Protein AF-A0A379VV86-F1 (afdb_monomer)

Radius of gyration: 16.04 Å; Cα contacts (8 Å, |Δi|>4): 204; chains: 1; bounding box: 41×39×40 Å

Mean predicted aligned error: 5.81 Å

Structure (mmCIF, N/CA/C/O backbone):
data_AF-A0A379VV86-F1
#
_entry.id   AF-A0A379VV86-F1
#
loop_
_atom_site.group_PDB
_atom_site.id
_atom_site.type_symbol
_atom_site.label_atom_id
_atom_site.label_alt_id
_atom_site.label_comp_id
_atom_site.label_asym_id
_atom_site.label_entity_id
_atom_site.label_seq_id
_atom_site.pdbx_PDB_ins_code
_atom_site.Cartn_x
_atom_site.Cartn_y
_atom_site.Cartn_z
_atom_site.occupancy
_atom_site.B_iso_or_equiv
_atom_site.auth_seq_id
_atom_site.auth_comp_id
_atom_site.auth_asym_id
_atom_site.auth_atom_id
_atom_site.pdbx_PDB_model_num
ATOM 1 N N . MET A 1 1 ? -5.312 0.440 -7.646 1.00 94.81 1 MET A N 1
ATOM 2 C CA . MET A 1 1 ? -5.309 0.307 -6.172 1.00 94.81 1 MET A CA 1
ATOM 3 C C . MET A 1 1 ? -4.053 -0.355 -5.642 1.00 94.81 1 MET A C 1
ATOM 5 O O . MET A 1 1 ? -3.451 0.209 -4.749 1.00 94.81 1 MET A O 1
ATOM 9 N N . TYR A 1 2 ? -3.626 -1.491 -6.198 1.00 97.25 2 TYR A N 1
ATOM 10 C CA . TYR A 1 2 ? -2.423 -2.189 -5.730 1.00 97.25 2 TYR A CA 1
ATOM 11 C C . TYR A 1 2 ? -1.162 -1.321 -5.817 1.00 97.25 2 TYR A C 1
ATOM 13 O O . TYR A 1 2 ? -0.491 -1.108 -4.817 1.00 97.25 2 TYR A O 1
ATOM 21 N N . VAL A 1 3 ? -0.910 -0.740 -7.001 1.00 96.38 3 VAL A N 1
ATOM 22 C CA . VAL A 1 3 ? 0.201 0.199 -7.239 1.00 96.38 3 VAL A CA 1
ATOM 23 C C . VAL A 1 3 ? 0.166 1.363 -6.250 1.00 96.38 3 VAL A C 1
ATOM 25 O O . VAL A 1 3 ? 1.204 1.705 -5.708 1.00 96.38 3 VAL A O 1
ATOM 28 N N . 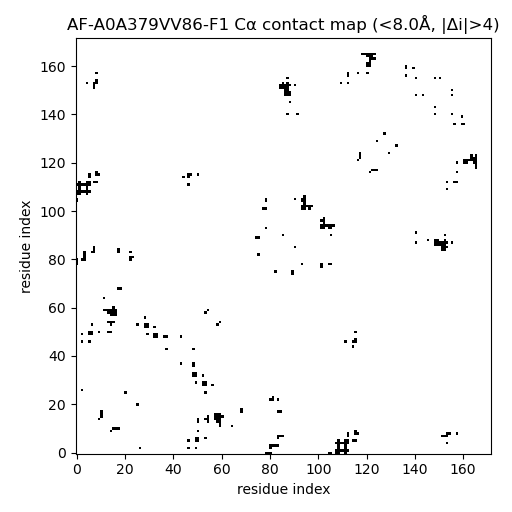LEU A 1 4 ? -1.022 1.910 -5.959 1.00 95.81 4 LEU A N 1
ATOM 29 C CA . LEU A 1 4 ? -1.188 2.971 -4.963 1.00 95.81 4 LEU A CA 1
ATOM 30 C C . LEU A 1 4 ? -0.740 2.515 -3.564 1.00 95.81 4 LEU A C 1
ATOM 32 O O . LEU A 1 4 ? -0.045 3.260 -2.889 1.00 95.81 4 LEU A O 1
ATOM 36 N N . GLY A 1 5 ? -1.102 1.300 -3.138 1.00 97.69 5 GLY A N 1
ATOM 37 C CA . GLY A 1 5 ? -0.660 0.748 -1.853 1.00 97.69 5 GLY A CA 1
ATOM 38 C C . GLY A 1 5 ? 0.857 0.570 -1.777 1.00 97.69 5 GLY A C 1
ATOM 39 O O . GLY A 1 5 ? 1.474 0.965 -0.791 1.00 97.69 5 GLY A O 1
ATOM 40 N N . VAL A 1 6 ? 1.467 0.041 -2.843 1.00 98.06 6 VAL A N 1
ATOM 41 C CA . VAL A 1 6 ? 2.930 -0.094 -2.944 1.00 98.06 6 VAL A CA 1
ATOM 42 C C . VAL A 1 6 ? 3.599 1.280 -2.889 1.00 98.06 6 VAL A C 1
ATOM 44 O O . VAL A 1 6 ? 4.514 1.478 -2.097 1.00 98.06 6 VAL A O 1
ATOM 47 N N . ALA A 1 7 ? 3.112 2.229 -3.691 1.00 96.38 7 ALA A N 1
ATOM 48 C CA . ALA A 1 7 ? 3.608 3.596 -3.772 1.00 96.38 7 ALA A CA 1
ATOM 49 C C . ALA A 1 7 ? 3.521 4.311 -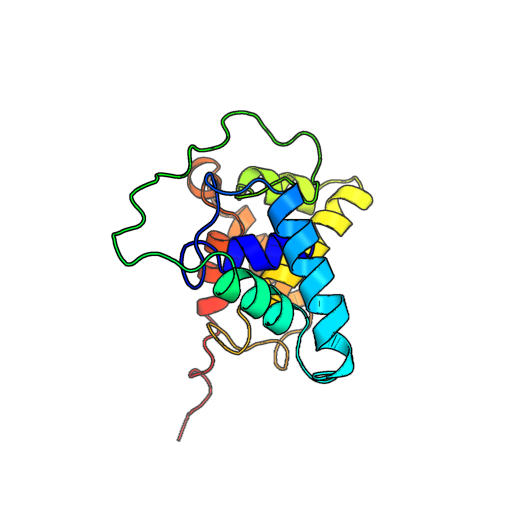2.414 1.00 96.38 7 ALA A C 1
ATOM 51 O O . ALA A 1 7 ? 4.532 4.807 -1.929 1.00 96.38 7 ALA A O 1
ATOM 52 N N . ASP A 1 8 ? 2.364 4.286 -1.743 1.00 96.31 8 ASP A N 1
ATOM 53 C CA . ASP A 1 8 ? 2.174 4.911 -0.426 1.00 96.31 8 ASP A CA 1
ATOM 54 C C . ASP A 1 8 ? 3.095 4.300 0.647 1.00 96.31 8 ASP A C 1
ATOM 56 O O . ASP A 1 8 ? 3.551 5.014 1.549 1.00 96.31 8 ASP A O 1
ATOM 60 N N . ALA A 1 9 ? 3.376 2.994 0.564 1.00 97.31 9 ALA A N 1
ATOM 61 C CA . ALA A 1 9 ? 4.246 2.294 1.505 1.00 97.31 9 ALA A CA 1
ATOM 62 C C . ALA A 1 9 ? 5.728 2.665 1.340 1.00 97.31 9 ALA A C 1
ATOM 64 O O . ALA A 1 9 ? 6.438 2.801 2.343 1.00 97.31 9 ALA A O 1
ATOM 65 N N . THR A 1 10 ? 6.187 2.865 0.105 1.00 96.44 10 THR A N 1
ATOM 66 C CA . THR A 1 10 ? 7.607 3.074 -0.231 1.00 96.44 10 THR A CA 1
ATOM 67 C C . THR A 1 10 ? 7.981 4.543 -0.457 1.00 96.44 10 THR A C 1
ATOM 69 O O . THR A 1 10 ? 9.158 4.896 -0.355 1.00 96.44 10 THR A O 1
ATOM 72 N N . GLU A 1 11 ? 6.996 5.413 -0.690 1.00 94.69 11 GLU A N 1
ATOM 73 C CA . GLU A 1 11 ? 7.188 6.854 -0.871 1.00 94.69 11 GLU A CA 1
ATOM 74 C C . GLU A 1 11 ? 7.807 7.491 0.378 1.00 94.69 11 GLU A C 1
ATOM 76 O O . GLU A 1 11 ? 7.349 7.272 1.509 1.00 94.69 11 GLU A O 1
ATOM 81 N N . GLY A 1 12 ? 8.819 8.329 0.155 1.00 90.38 12 GLY A N 1
ATOM 82 C CA . GLY A 1 12 ? 9.612 8.986 1.191 1.00 90.38 12 GLY A CA 1
ATOM 83 C C . GLY A 1 12 ? 10.648 8.068 1.844 1.00 90.38 12 GLY A C 1
ATOM 84 O O . GLY A 1 12 ? 11.332 8.502 2.768 1.00 90.38 12 GLY A O 1
ATOM 85 N N . LYS A 1 13 ? 10.759 6.806 1.398 1.00 91.62 13 LYS A N 1
ATOM 86 C CA . LYS A 1 13 ? 11.729 5.820 1.908 1.00 91.62 13 LYS A CA 1
ATOM 87 C C . LYS A 1 13 ? 12.729 5.416 0.835 1.00 91.62 13 LYS A C 1
ATOM 89 O O . LYS A 1 13 ? 13.927 5.587 1.022 1.00 91.62 13 LYS A O 1
ATOM 94 N N . THR A 1 14 ? 12.240 4.870 -0.276 1.00 93.06 14 THR A N 1
ATOM 95 C CA . THR A 1 14 ? 13.090 4.359 -1.367 1.00 93.06 14 THR A CA 1
ATOM 96 C C . THR A 1 14 ? 12.976 5.200 -2.632 1.00 93.06 14 THR A C 1
ATOM 98 O O . THR A 1 14 ? 13.927 5.291 -3.406 1.00 93.06 14 THR A O 1
ATOM 101 N N . TRP A 1 15 ? 11.852 5.885 -2.806 1.00 94.25 15 TRP A N 1
ATOM 102 C CA . TRP A 1 15 ? 11.604 6.840 -3.876 1.00 94.25 15 TRP A CA 1
ATOM 103 C C . TRP A 1 15 ? 10.824 8.033 -3.316 1.00 94.25 15 TRP A C 1
ATOM 105 O O . TRP A 1 15 ? 10.244 7.944 -2.229 1.00 94.25 15 TRP A O 1
ATOM 115 N N . CYS A 1 16 ? 10.870 9.159 -4.020 1.00 91.00 16 CYS A N 1
ATOM 116 C CA . CYS A 1 16 ? 10.236 10.399 -3.595 1.00 91.00 16 CYS A CA 1
ATOM 117 C C . CYS A 1 16 ? 9.638 11.086 -4.822 1.00 91.00 16 CYS A C 1
ATOM 119 O O . CYS A 1 16 ? 10.373 11.655 -5.629 1.00 91.00 16 CYS A O 1
ATOM 121 N N . GLY A 1 17 ? 8.318 11.039 -4.976 1.00 85.00 17 GLY A N 1
ATOM 122 C CA . GLY A 1 17 ? 7.639 11.674 -6.107 1.00 85.00 17 GLY A CA 1
ATOM 123 C C . GLY A 1 17 ? 6.305 12.330 -5.777 1.00 85.00 17 GLY A C 1
ATOM 124 O O . GLY A 1 17 ? 5.758 13.039 -6.626 1.00 85.00 17 GLY A O 1
ATOM 125 N N . TYR A 1 18 ? 5.764 12.166 -4.568 1.00 82.88 18 TYR A N 1
ATOM 126 C CA . TYR A 1 18 ? 4.484 12.780 -4.223 1.00 82.88 18 TYR A CA 1
ATOM 127 C C . TYR A 1 18 ? 4.591 14.303 -4.195 1.00 82.88 18 TYR A C 1
ATOM 129 O O . TYR A 1 18 ? 5.488 14.890 -3.595 1.00 82.88 18 TYR A O 1
ATOM 137 N N . GLY A 1 19 ? 3.651 14.953 -4.886 1.00 76.06 19 GLY A N 1
ATOM 138 C CA . GLY A 1 19 ? 3.634 16.405 -5.071 1.00 76.06 19 GLY A CA 1
ATOM 139 C C . GLY A 1 19 ? 4.620 16.930 -6.121 1.00 76.06 19 GLY A C 1
ATOM 140 O O . GLY A 1 19 ? 4.532 18.105 -6.464 1.00 76.06 19 GLY A O 1
ATOM 141 N N . GLN A 1 20 ? 5.514 16.087 -6.651 1.00 83.75 20 GLN A N 1
ATOM 142 C CA . GLN A 1 20 ? 6.468 16.442 -7.712 1.00 83.75 20 GLN A CA 1
ATOM 143 C C . GLN A 1 20 ? 6.097 15.813 -9.058 1.00 83.75 20 GLN A C 1
ATOM 145 O O . GLN A 1 20 ? 6.331 16.409 -10.106 1.00 83.75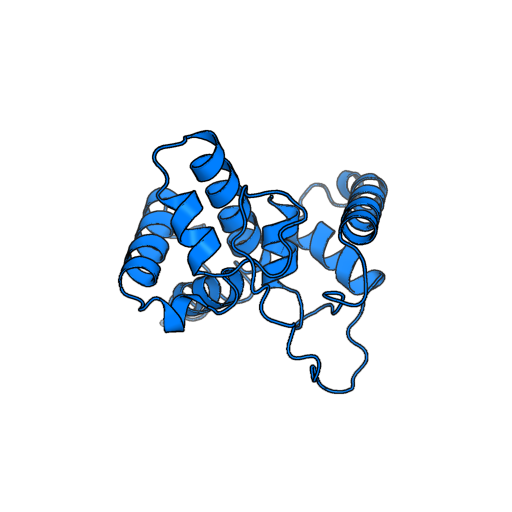 20 GLN A O 1
ATOM 150 N N . VAL A 1 21 ? 5.504 14.620 -9.024 1.00 85.88 21 VAL A N 1
ATOM 151 C CA . VAL A 1 21 ? 5.102 13.846 -10.198 1.00 85.88 21 VAL A CA 1
ATOM 152 C C . VAL A 1 21 ? 3.610 13.553 -10.104 1.00 85.88 21 VAL A C 1
ATOM 154 O O . VAL A 1 21 ? 3.103 13.159 -9.052 1.00 85.88 21 VAL A O 1
ATOM 157 N N . ASP A 1 22 ? 2.888 13.769 -11.200 1.00 86.50 22 ASP A N 1
ATOM 158 C CA . ASP A 1 22 ? 1.464 13.463 -11.259 1.00 86.50 22 ASP A CA 1
ATOM 159 C C . ASP A 1 22 ? 1.211 11.943 -11.294 1.00 86.50 22 ASP A C 1
ATOM 161 O O . ASP A 1 22 ? 2.049 11.141 -11.721 1.00 86.50 22 ASP A O 1
ATOM 165 N N . SER A 1 23 ? 0.028 11.530 -10.835 1.00 87.19 23 SER A N 1
ATOM 166 C CA . SER A 1 23 ? -0.326 10.113 -10.718 1.00 87.19 23 SER A CA 1
ATOM 167 C C . SER A 1 23 ? -0.388 9.386 -12.063 1.00 87.19 23 SER A C 1
ATOM 169 O O . SER A 1 23 ? -0.125 8.183 -12.111 1.00 87.19 23 SER A O 1
ATOM 171 N N . ILE A 1 24 ? -0.690 10.087 -13.160 1.00 89.56 24 ILE A N 1
ATOM 172 C CA . ILE A 1 24 ? -0.740 9.500 -14.504 1.00 89.56 24 ILE A CA 1
ATOM 173 C C . ILE A 1 24 ? 0.678 9.131 -14.935 1.00 89.56 24 ILE A C 1
ATOM 175 O O . ILE A 1 24 ? 0.914 8.000 -15.361 1.00 89.56 24 ILE A O 1
ATOM 179 N N . THR A 1 25 ? 1.635 10.040 -14.753 1.00 92.19 25 THR A N 1
ATOM 180 C CA . THR A 1 25 ? 3.054 9.797 -15.032 1.00 92.19 25 THR A CA 1
ATOM 181 C C . THR A 1 25 ? 3.607 8.645 -14.193 1.00 92.19 25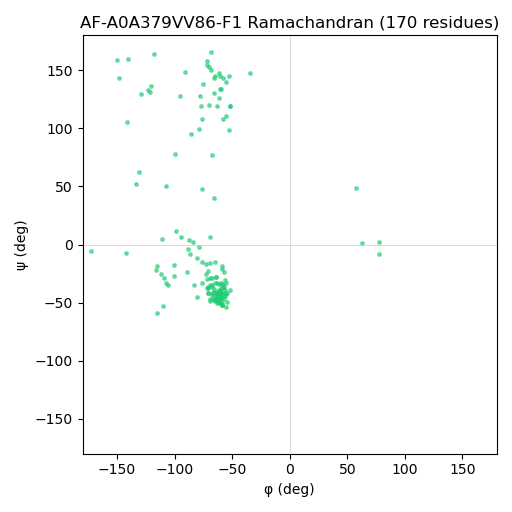 THR A C 1
ATOM 183 O O . THR A 1 25 ? 4.289 7.771 -14.737 1.00 92.19 25 THR A O 1
ATOM 186 N N . ILE A 1 26 ? 3.268 8.573 -12.900 1.00 92.31 26 ILE A N 1
ATOM 187 C CA . ILE A 1 26 ? 3.636 7.435 -12.039 1.00 92.31 26 ILE A CA 1
ATOM 188 C C . ILE A 1 26 ? 3.073 6.126 -12.612 1.00 92.31 26 ILE A C 1
ATOM 190 O O . ILE A 1 26 ? 3.822 5.172 -12.832 1.00 92.31 26 ILE A O 1
ATOM 194 N N . ASN A 1 27 ? 1.771 6.084 -12.909 1.00 92.12 27 ASN A N 1
ATOM 195 C CA . ASN A 1 27 ? 1.106 4.884 -13.414 1.00 92.12 27 ASN A CA 1
ATOM 196 C C . ASN A 1 27 ? 1.682 4.430 -14.764 1.00 92.12 27 ASN A C 1
ATOM 198 O O . ASN A 1 27 ? 2.003 3.253 -14.921 1.00 92.12 27 ASN A O 1
ATOM 202 N N . HIS A 1 28 ? 1.870 5.342 -15.721 1.00 94.62 28 HIS A N 1
ATOM 203 C CA . HIS A 1 28 ? 2.476 5.025 -17.017 1.00 94.62 28 HIS A CA 1
ATOM 204 C C . HIS A 1 28 ? 3.906 4.498 -16.879 1.00 94.62 28 HIS A C 1
ATOM 206 O O . HIS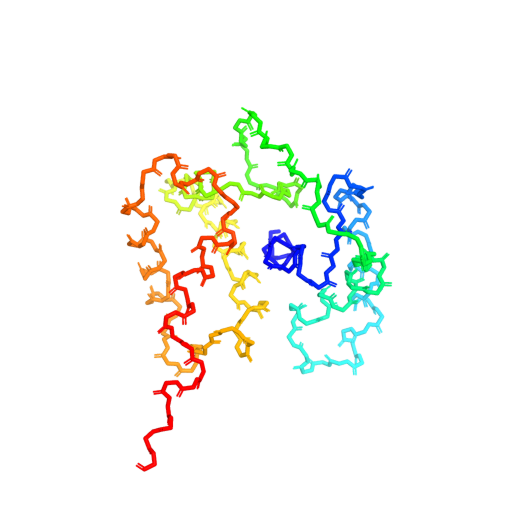 A 1 28 ? 4.272 3.538 -17.556 1.00 94.62 28 HIS A O 1
ATOM 212 N N . THR A 1 29 ? 4.701 5.079 -15.979 1.00 95.44 29 THR A N 1
ATOM 213 C CA . THR A 1 29 ? 6.078 4.636 -15.719 1.00 95.44 29 THR A CA 1
ATOM 214 C C . THR A 1 29 ? 6.109 3.209 -15.177 1.00 95.44 29 THR A C 1
ATOM 216 O O . THR A 1 29 ? 6.880 2.374 -15.655 1.00 95.44 29 THR A O 1
ATOM 219 N N . VAL A 1 30 ? 5.237 2.906 -14.213 1.00 96.44 30 VAL A N 1
ATOM 220 C CA . VAL A 1 30 ? 5.104 1.562 -13.640 1.00 96.44 30 VAL A CA 1
ATOM 221 C C . VAL A 1 30 ? 4.644 0.557 -14.69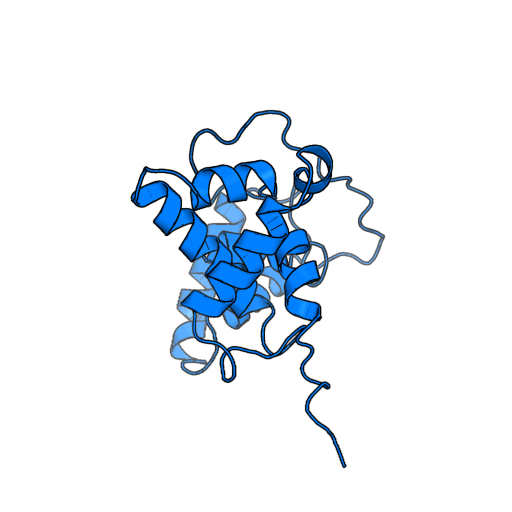8 1.00 96.44 30 VAL A C 1
ATOM 223 O O . VAL A 1 30 ? 5.231 -0.518 -14.797 1.00 96.44 30 VAL A O 1
ATOM 226 N N . LEU A 1 31 ? 3.648 0.898 -15.520 1.00 95.94 31 LEU A N 1
ATOM 227 C CA . LEU A 1 31 ? 3.166 0.018 -16.591 1.00 95.94 31 LEU A CA 1
ATOM 228 C C . LEU A 1 31 ? 4.273 -0.300 -17.604 1.00 95.94 31 LEU A C 1
ATOM 230 O O . LEU A 1 31 ? 4.552 -1.470 -17.854 1.00 95.94 31 LEU A O 1
ATOM 234 N N . ALA A 1 32 ? 4.976 0.720 -18.102 1.00 97.00 32 ALA A N 1
ATOM 235 C CA . ALA A 1 32 ? 6.080 0.532 -19.043 1.00 97.00 32 ALA A CA 1
ATOM 236 C C . ALA A 1 32 ? 7.218 -0.329 -18.460 1.00 97.00 32 ALA A C 1
ATOM 238 O O . ALA A 1 32 ? 7.881 -1.079 -19.185 1.00 97.00 32 ALA A O 1
ATOM 239 N N . TRP A 1 33 ? 7.458 -0.239 -17.148 1.00 97.25 33 TRP A N 1
ATOM 240 C CA . TRP A 1 33 ? 8.416 -1.099 -16.459 1.00 97.25 33 TRP A CA 1
ATOM 241 C C . TRP A 1 33 ? 7.935 -2.550 -16.385 1.00 97.25 33 TRP A C 1
ATOM 243 O O . TRP A 1 33 ? 8.682 -3.467 -16.735 1.00 97.25 33 TRP A O 1
ATOM 253 N N . LEU A 1 34 ? 6.686 -2.771 -15.972 1.00 96.31 34 LEU A N 1
ATOM 254 C CA . LEU A 1 34 ? 6.099 -4.108 -15.878 1.00 96.31 34 LEU A CA 1
ATOM 255 C C . LEU A 1 34 ? 6.078 -4.812 -17.239 1.00 96.31 34 LEU A C 1
ATOM 257 O O . LEU A 1 34 ? 6.479 -5.975 -17.307 1.00 96.31 34 LEU A O 1
ATOM 261 N N . ASP A 1 35 ? 5.741 -4.110 -18.321 1.00 96.19 35 ASP A N 1
ATOM 262 C CA . ASP A 1 35 ? 5.768 -4.656 -19.687 1.00 96.19 35 ASP A CA 1
ATOM 263 C C . ASP A 1 35 ? 7.161 -5.167 -20.084 1.00 96.19 35 ASP A C 1
ATOM 265 O O . ASP A 1 35 ? 7.300 -6.177 -20.776 1.00 96.19 35 ASP A O 1
ATOM 269 N N . ARG A 1 36 ? 8.226 -4.504 -19.618 1.00 94.88 36 ARG A N 1
ATOM 270 C CA . ARG A 1 36 ? 9.612 -4.890 -19.927 1.00 94.88 36 ARG A CA 1
ATOM 271 C C . ARG A 1 36 ? 10.176 -5.992 -19.044 1.00 94.88 36 ARG A C 1
ATOM 273 O O . ARG A 1 36 ? 11.036 -6.748 -19.510 1.00 94.88 36 ARG A O 1
ATOM 280 N N . TYR A 1 37 ? 9.802 -6.019 -17.767 1.00 95.25 37 TYR A N 1
ATOM 281 C CA . TYR A 1 37 ? 10.522 -6.791 -16.751 1.00 95.25 37 TYR A CA 1
ATOM 282 C C . TYR A 1 37 ? 9.716 -7.933 -16.135 1.00 95.25 37 TYR A C 1
ATOM 284 O O . TYR A 1 37 ? 10.342 -8.859 -15.623 1.00 95.25 37 TYR A O 1
ATOM 292 N N . SER A 1 38 ? 8.383 -7.942 -16.247 1.00 92.62 38 SER A N 1
ATOM 293 C CA . SER A 1 38 ? 7.547 -9.038 -15.726 1.00 92.62 38 SER A CA 1
ATOM 294 C C . SER A 1 38 ? 7.942 -10.398 -16.309 1.00 92.62 38 SER A C 1
ATOM 296 O O . SER A 1 38 ? 8.137 -11.356 -15.571 1.00 92.62 38 SER A O 1
ATOM 298 N N . VAL A 1 39 ? 8.190 -10.461 -17.620 1.00 93.06 39 VAL A N 1
ATOM 299 C CA . VAL A 1 39 ? 8.635 -11.689 -18.305 1.00 93.06 39 VAL A CA 1
ATOM 300 C C . VAL A 1 39 ? 10.076 -12.090 -17.974 1.00 93.06 39 VAL A C 1
ATOM 302 O O . VAL A 1 39 ? 10.445 -13.249 -18.132 1.00 93.06 39 VAL A O 1
ATOM 305 N N . LYS A 1 40 ? 10.910 -11.142 -17.529 1.00 94.81 40 LYS A N 1
ATOM 306 C CA . LYS A 1 40 ? 12.329 -11.381 -17.203 1.00 94.81 40 LYS A CA 1
ATOM 307 C C . LYS A 1 40 ? 12.537 -11.805 -15.753 1.00 94.81 40 LYS A C 1
ATOM 309 O O . LYS A 1 40 ? 13.562 -12.402 -15.440 1.00 94.81 40 LYS A O 1
ATOM 314 N N . LYS A 1 41 ? 11.600 -11.452 -14.874 1.00 93.94 41 LYS A N 1
ATOM 315 C CA . LYS A 1 41 ? 11.614 -11.746 -13.440 1.00 93.94 41 LYS A CA 1
ATOM 316 C C . LYS A 1 41 ? 10.254 -12.341 -13.026 1.00 93.94 41 LYS A C 1
ATOM 318 O O . LYS A 1 41 ? 9.557 -11.720 -12.226 1.00 93.94 41 LYS A O 1
ATOM 323 N N . PRO A 1 42 ? 9.855 -13.507 -13.569 1.00 90.62 42 PRO A N 1
ATOM 324 C CA . PRO A 1 42 ? 8.512 -14.059 -13.363 1.00 90.62 42 PRO A CA 1
ATOM 325 C C . PRO A 1 42 ? 8.223 -14.420 -11.899 1.00 90.62 42 PRO A C 1
ATOM 327 O O . PRO A 1 42 ? 7.079 -14.343 -11.466 1.00 90.62 42 PRO A O 1
ATOM 330 N N . ASP A 1 43 ? 9.262 -14.756 -11.132 1.00 93.75 43 ASP A N 1
ATOM 331 C CA . ASP A 1 43 ? 9.144 -15.120 -9.715 1.00 93.75 43 ASP A CA 1
ATOM 332 C C . ASP A 1 43 ? 9.236 -13.909 -8.771 1.00 93.75 43 ASP A C 1
ATOM 334 O O . ASP A 1 43 ? 9.110 -14.045 -7.551 1.00 93.75 43 ASP A O 1
ATOM 338 N N . ALA A 1 44 ? 9.482 -12.707 -9.306 1.00 94.19 44 ALA A N 1
ATOM 339 C CA . ALA A 1 44 ? 9.504 -11.501 -8.494 1.00 94.19 44 ALA A CA 1
ATOM 340 C C . ALA A 1 44 ? 8.079 -11.084 -8.119 1.00 94.19 44 ALA A C 1
ATOM 342 O O . ALA A 1 44 ? 7.169 -11.057 -8.949 1.00 94.19 44 ALA A O 1
ATOM 343 N N . ARG A 1 45 ? 7.902 -10.673 -6.861 1.00 95.25 45 ARG A N 1
ATOM 344 C CA . ARG A 1 45 ? 6.659 -10.040 -6.412 1.00 95.25 45 ARG A CA 1
ATOM 345 C C . ARG A 1 45 ? 6.370 -8.794 -7.241 1.00 95.25 45 ARG A C 1
ATOM 347 O O . ARG A 1 45 ? 7.276 -8.016 -7.548 1.00 95.25 45 ARG A O 1
ATOM 354 N N . ALA A 1 46 ? 5.093 -8.556 -7.529 1.00 96.56 46 ALA A N 1
ATOM 355 C CA . ALA A 1 46 ? 4.675 -7.359 -8.249 1.00 96.56 46 ALA A CA 1
ATOM 356 C C . ALA A 1 46 ? 5.103 -6.081 -7.510 1.00 96.56 46 ALA A C 1
ATOM 358 O O . ALA A 1 46 ? 5.545 -5.132 -8.155 1.00 96.56 46 ALA A O 1
ATOM 359 N N . SER A 1 47 ? 5.046 -6.065 -6.170 1.00 97.69 47 SER A N 1
ATOM 360 C CA . SER A 1 47 ? 5.496 -4.920 -5.370 1.00 97.69 47 SER A CA 1
ATOM 361 C C . SER A 1 47 ? 6.970 -4.579 -5.593 1.00 97.69 47 SER A C 1
ATOM 363 O O . SER A 1 47 ? 7.311 -3.402 -5.665 1.00 97.69 47 SER A O 1
ATOM 365 N N . VAL A 1 48 ? 7.828 -5.592 -5.768 1.00 97.44 48 VAL A N 1
ATOM 366 C CA . VAL A 1 48 ? 9.264 -5.422 -6.021 1.00 97.44 48 VAL A CA 1
ATOM 367 C C . VAL A 1 48 ? 9.482 -4.770 -7.379 1.00 97.44 48 VAL A C 1
ATOM 369 O O . VAL A 1 48 ? 10.219 -3.796 -7.470 1.00 97.44 48 VAL A O 1
ATOM 372 N N . LEU A 1 49 ? 8.807 -5.246 -8.429 1.00 97.88 49 LEU A N 1
ATOM 373 C CA . LEU A 1 49 ? 8.931 -4.650 -9.763 1.00 97.88 49 LEU A CA 1
ATOM 374 C C . LEU A 1 49 ? 8.385 -3.217 -9.812 1.00 97.88 49 LEU A C 1
ATOM 376 O O . LEU A 1 49 ? 8.971 -2.365 -10.477 1.00 97.88 49 LEU A O 1
ATOM 380 N N . ILE A 1 50 ? 7.282 -2.946 -9.110 1.00 98.06 50 ILE A N 1
ATOM 381 C CA . ILE A 1 50 ? 6.705 -1.601 -9.004 1.00 98.06 50 ILE A CA 1
ATOM 382 C C . ILE A 1 50 ? 7.674 -0.670 -8.270 1.00 98.06 50 ILE A C 1
ATOM 384 O O . ILE A 1 50 ? 7.965 0.412 -8.766 1.00 98.06 50 ILE A O 1
ATOM 388 N N . GLU A 1 51 ? 8.207 -1.084 -7.119 1.00 97.56 51 GLU A N 1
ATOM 389 C CA . GLU A 1 51 ? 9.172 -0.282 -6.367 1.00 97.56 51 GLU A CA 1
ATOM 390 C C . GLU A 1 51 ? 10.452 -0.030 -7.173 1.00 97.56 51 GLU A C 1
ATOM 392 O O . GLU A 1 51 ? 10.901 1.109 -7.238 1.00 97.56 51 GLU A O 1
ATOM 397 N N . GLU A 1 52 ? 10.999 -1.037 -7.862 1.00 97.25 52 GLU A N 1
ATOM 398 C CA . GLU A 1 52 ? 12.146 -0.857 -8.763 1.00 97.25 52 GLU A CA 1
ATOM 399 C C . GLU A 1 52 ? 11.878 0.221 -9.825 1.00 97.25 52 GLU A C 1
ATOM 401 O O . GLU A 1 52 ? 12.747 1.059 -10.083 1.00 97.25 52 GLU A O 1
ATOM 406 N N . ALA A 1 53 ? 10.677 0.234 -10.416 1.00 97.56 53 ALA A N 1
ATOM 407 C CA . ALA A 1 53 ? 10.275 1.253 -11.382 1.00 97.56 53 ALA A CA 1
ATOM 408 C C . ALA A 1 53 ? 10.286 2.655 -10.759 1.00 97.56 53 ALA A C 1
ATOM 410 O O . ALA A 1 53 ? 10.822 3.595 -11.351 1.00 97.56 53 ALA A O 1
ATOM 411 N N . LEU A 1 54 ? 9.713 2.790 -9.562 1.00 97.00 54 LEU A N 1
ATOM 412 C CA . LEU A 1 54 ? 9.611 4.059 -8.847 1.00 97.00 54 LEU A CA 1
ATOM 413 C C . LEU A 1 54 ? 10.993 4.575 -8.435 1.00 97.00 54 LEU A C 1
ATOM 415 O O . LEU A 1 54 ? 11.336 5.709 -8.750 1.00 97.00 54 LEU A O 1
ATOM 419 N N . VAL A 1 55 ? 11.831 3.726 -7.839 1.00 96.31 55 VAL A N 1
ATOM 420 C CA . VAL A 1 55 ? 13.209 4.059 -7.442 1.00 96.31 55 VAL A CA 1
ATOM 421 C C . VAL A 1 55 ? 14.044 4.480 -8.649 1.00 96.31 55 VAL A C 1
ATOM 423 O O . VAL A 1 55 ? 14.814 5.436 -8.576 1.00 96.31 55 VAL A O 1
ATOM 426 N N . LYS A 1 56 ? 13.903 3.780 -9.780 1.00 96.38 56 LYS A N 1
ATOM 427 C CA . LYS A 1 56 ? 14.704 4.057 -10.976 1.00 96.38 56 LYS A CA 1
ATOM 428 C C . LYS A 1 56 ? 14.379 5.408 -11.610 1.00 96.38 56 LYS A C 1
ATOM 430 O O . LYS A 1 56 ? 15.288 6.039 -12.148 1.00 96.38 56 LYS A O 1
ATOM 435 N N . ASN A 1 57 ? 13.110 5.812 -11.592 1.00 95.31 57 ASN A N 1
ATOM 436 C CA . ASN A 1 57 ? 12.637 7.007 -12.296 1.00 95.31 57 ASN A CA 1
ATOM 437 C C . ASN A 1 57 ? 12.471 8.222 -11.374 1.00 95.31 57 ASN A C 1
ATOM 439 O O . ASN A 1 57 ? 12.616 9.351 -11.834 1.00 95.31 57 ASN A O 1
ATOM 443 N N . PHE A 1 58 ? 12.212 7.998 -10.085 1.00 94.25 58 PHE A N 1
ATOM 444 C CA . PHE A 1 58 ? 11.900 9.029 -9.093 1.00 94.25 58 PHE A CA 1
ATOM 445 C C . PHE A 1 58 ? 12.708 8.835 -7.788 1.00 94.25 58 PHE A C 1
ATOM 447 O O . PHE A 1 58 ? 12.129 8.751 -6.700 1.00 94.25 58 PHE A O 1
ATOM 454 N N . PRO A 1 59 ? 14.049 8.709 -7.854 1.00 93.31 59 PRO A N 1
ATOM 455 C CA . PRO A 1 59 ? 14.864 8.485 -6.664 1.00 93.31 59 PRO A CA 1
ATOM 456 C C . PRO A 1 59 ? 14.794 9.683 -5.711 1.00 93.31 59 PRO A C 1
ATOM 458 O O . PRO A 1 59 ? 14.788 10.836 -6.146 1.00 93.31 59 PRO A O 1
ATOM 461 N N . CYS A 1 60 ? 14.824 9.423 -4.402 1.00 88.88 60 CYS A N 1
ATOM 462 C CA . CYS A 1 60 ? 14.974 10.493 -3.418 1.00 88.88 60 CYS A CA 1
ATOM 463 C C . CYS A 1 60 ? 16.330 11.193 -3.604 1.00 88.88 60 CYS A C 1
ATOM 465 O O . CYS A 1 60 ? 17.384 10.566 -3.484 1.00 88.88 60 CYS A O 1
ATOM 467 N N . GLN A 1 61 ? 16.320 12.496 -3.890 1.00 81.75 61 GLN A N 1
ATOM 468 C CA . GLN A 1 61 ? 17.535 13.313 -3.891 1.00 81.75 61 GLN A CA 1
ATOM 469 C C . GLN A 1 61 ? 17.890 13.645 -2.436 1.00 81.75 61 GLN A C 1
ATOM 471 O O . GLN A 1 61 ? 17.021 14.079 -1.690 1.00 81.75 61 GLN A O 1
ATOM 476 N N . GLY A 1 62 ? 19.134 13.385 -2.021 1.00 64.06 62 GLY A N 1
ATOM 477 C CA . GLY A 1 62 ? 19.601 13.311 -0.624 1.00 64.06 62 GLY A CA 1
ATOM 478 C C . GLY A 1 62 ? 19.583 14.592 0.226 1.00 64.06 62 GLY A C 1
ATOM 479 O O . GLY A 1 62 ? 20.495 14.808 1.017 1.00 64.06 62 GLY A O 1
ATOM 480 N N . THR A 1 63 ? 18.556 15.423 0.114 1.00 47.78 63 THR A N 1
ATOM 481 C CA . THR A 1 63 ? 18.224 16.492 1.060 1.00 47.78 63 THR A CA 1
ATOM 482 C C . THR A 1 63 ? 16.822 16.239 1.588 1.00 47.78 63 THR A C 1
ATOM 484 O O . THR A 1 63 ? 15.918 15.952 0.811 1.00 47.78 63 THR A O 1
ATOM 487 N N . GLU A 1 64 ? 16.691 16.296 2.911 1.00 48.50 64 GLU A N 1
ATOM 488 C CA . GLU A 1 64 ? 15.559 15.843 3.720 1.00 48.50 64 GLU A CA 1
ATOM 489 C C . GLU A 1 64 ? 14.153 15.998 3.110 1.00 48.50 64 GLU A C 1
ATOM 491 O O . GLU A 1 64 ? 13.876 17.002 2.441 1.00 48.50 64 GLU A O 1
ATOM 496 N N . PRO A 1 65 ? 13.215 15.081 3.437 1.00 46.41 65 PRO A N 1
ATOM 497 C CA . PRO A 1 65 ? 11.806 15.196 3.078 1.00 46.41 65 PRO A CA 1
ATOM 498 C C . PRO A 1 65 ? 11.164 16.366 3.843 1.00 46.41 65 PRO A C 1
ATOM 500 O O . PRO A 1 65 ? 10.460 16.203 4.833 1.00 46.41 65 PRO A O 1
ATOM 503 N N . SER A 1 66 ? 11.426 17.584 3.383 1.00 41.97 66 SER A N 1
ATOM 504 C CA . SER A 1 66 ? 10.875 18.831 3.918 1.00 41.97 66 SER A CA 1
ATOM 505 C C . SER A 1 66 ? 9.682 19.328 3.106 1.00 41.97 66 SER A C 1
ATOM 507 O O . SER A 1 66 ? 9.168 20.418 3.348 1.00 41.97 66 SER A O 1
ATOM 509 N N . VAL A 1 67 ? 9.150 18.502 2.203 1.00 47.22 67 VAL A N 1
ATOM 510 C CA . VAL A 1 67 ? 7.779 18.693 1.743 1.00 47.22 67 VAL A CA 1
ATOM 511 C C . VAL A 1 67 ? 6.892 17.970 2.742 1.00 47.22 67 VAL A C 1
ATOM 513 O O . VAL A 1 67 ? 6.661 16.768 2.637 1.00 47.22 67 VAL A O 1
ATOM 516 N N . LYS A 1 68 ? 6.380 18.717 3.728 1.00 45.97 68 LYS A N 1
ATOM 517 C CA . LYS A 1 68 ? 5.124 18.344 4.383 1.00 45.97 68 LYS A CA 1
ATOM 518 C C . LYS A 1 68 ? 4.127 18.161 3.249 1.00 45.97 68 LYS A C 1
ATOM 520 O O . LYS A 1 68 ? 3.647 19.157 2.710 1.00 45.97 68 LYS A O 1
ATOM 525 N N . ILE A 1 69 ? 3.900 16.916 2.830 1.00 51.22 69 ILE A N 1
ATOM 526 C CA . ILE A 1 69 ? 2.916 16.599 1.803 1.00 51.22 69 ILE A CA 1
ATOM 527 C C . ILE A 1 69 ? 1.629 17.202 2.331 1.00 51.22 69 ILE A C 1
ATOM 529 O O . ILE A 1 69 ? 1.151 16.790 3.391 1.00 51.22 69 ILE A O 1
ATOM 533 N N . ALA A 1 70 ? 1.170 18.267 1.671 1.00 43.41 70 ALA A N 1
ATOM 534 C CA . ALA A 1 70 ? 0.008 19.006 2.113 1.00 43.41 70 ALA A CA 1
ATOM 535 C C . ALA A 1 70 ? -1.098 17.977 2.318 1.00 43.41 70 ALA A C 1
ATOM 537 O O . ALA A 1 70 ? -1.435 17.230 1.394 1.00 43.41 70 ALA A O 1
ATOM 538 N N . SER A 1 71 ? -1.588 17.878 3.555 1.00 48.28 71 SER A N 1
ATOM 539 C CA . SER A 1 71 ? -2.728 17.034 3.853 1.00 48.28 71 SER A CA 1
ATOM 540 C C . SER A 1 71 ? -3.815 17.433 2.867 1.00 48.28 71 SER A C 1
ATOM 542 O O . SER A 1 71 ? -4.202 18.603 2.790 1.00 48.28 71 SER A O 1
ATOM 544 N N . ARG A 1 72 ? -4.255 16.480 2.042 1.00 56.69 72 ARG A N 1
ATOM 545 C CA . ARG A 1 72 ? -5.391 16.703 1.154 1.00 56.69 72 ARG A CA 1
ATOM 546 C C . ARG A 1 72 ? -6.551 17.072 2.080 1.00 56.69 72 ARG A C 1
ATOM 548 O O . ARG A 1 72 ? -7.010 16.248 2.860 1.00 56.69 72 ARG A O 1
ATOM 555 N N . SER A 1 73 ? -6.945 18.344 2.077 1.00 51.03 73 SER A N 1
ATOM 556 C CA . SER A 1 73 ? -7.969 18.871 2.990 1.00 51.03 73 SER A CA 1
ATOM 557 C C . SER A 1 73 ? -9.380 18.464 2.568 1.00 51.03 73 SER A C 1
ATOM 559 O O . SER A 1 73 ? -10.320 18.583 3.348 1.00 51.03 73 SER A O 1
ATOM 561 N N . SER A 1 74 ? -9.528 17.985 1.330 1.00 58.69 74 SER A N 1
ATOM 562 C CA . SER A 1 74 ? -10.794 17.519 0.778 1.00 58.69 74 SER A CA 1
ATOM 563 C C . SER A 1 74 ? -10.923 16.002 0.941 1.00 58.69 74 SER A C 1
ATOM 565 O O . SER A 1 74 ? -10.016 15.286 0.508 1.00 58.69 74 SER A O 1
ATOM 567 N N . PRO A 1 75 ? -12.037 15.508 1.515 1.00 63.03 75 PRO A N 1
ATOM 568 C CA . PRO A 1 75 ? -12.303 14.080 1.636 1.00 63.03 75 PRO A CA 1
ATOM 569 C C . PRO A 1 75 ? -12.252 13.389 0.277 1.00 63.03 75 PRO A C 1
ATOM 571 O O . PRO A 1 75 ? -12.789 13.899 -0.712 1.00 63.03 75 PRO A O 1
ATOM 574 N N . VAL A 1 76 ? -11.669 12.194 0.229 1.00 75.81 76 VAL A N 1
ATOM 575 C CA . VAL A 1 76 ? -11.716 11.377 -0.982 1.00 75.81 76 VAL A CA 1
ATOM 576 C C . VAL A 1 76 ? -13.158 10.883 -1.163 1.00 75.81 76 VAL A C 1
ATOM 578 O O . VAL A 1 76 ? -13.726 10.217 -0.295 1.00 75.81 76 VAL A O 1
ATOM 581 N N . LEU A 1 77 ? -13.785 11.247 -2.288 1.00 79.00 77 LEU A N 1
ATOM 582 C CA . LEU A 1 77 ? -15.170 10.858 -2.603 1.00 79.00 77 LEU A CA 1
ATOM 583 C C . LEU A 1 77 ? -15.276 9.399 -3.057 1.00 79.00 77 LEU A C 1
ATOM 585 O O . LEU A 1 77 ? -16.267 8.734 -2.773 1.00 79.00 77 LEU A O 1
ATOM 589 N N . SER A 1 78 ? -14.247 8.900 -3.740 1.00 84.81 78 SER A N 1
ATOM 590 C CA . SER A 1 78 ? -14.139 7.503 -4.151 1.00 84.81 78 SER A CA 1
ATOM 591 C C . SER A 1 78 ? -12.679 7.087 -4.182 1.00 84.81 78 SER A C 1
ATOM 593 O O . SER A 1 78 ? -11.816 7.879 -4.564 1.00 84.81 78 SER A O 1
ATOM 595 N N . LEU A 1 79 ? -12.404 5.846 -3.800 1.00 89.06 79 LEU A N 1
ATOM 596 C CA . LEU A 1 79 ? -11.049 5.329 -3.801 1.00 89.06 79 LEU A CA 1
ATOM 597 C C . LEU A 1 79 ? -10.617 4.998 -5.242 1.00 89.06 79 LEU A C 1
ATOM 599 O O . LEU A 1 79 ? -11.110 4.040 -5.842 1.00 89.06 79 LEU A O 1
ATOM 603 N N . THR A 1 80 ? -9.725 5.814 -5.805 1.00 90.19 80 THR A N 1
ATOM 604 C CA . THR A 1 80 ? -9.162 5.657 -7.158 1.00 90.19 80 THR A CA 1
ATOM 605 C C . THR A 1 80 ? -7.646 5.445 -7.092 1.00 90.19 80 THR A C 1
ATOM 607 O O . THR A 1 80 ? -7.034 5.723 -6.060 1.00 90.19 80 THR A O 1
ATOM 610 N N . PRO A 1 81 ? -7.001 4.963 -8.172 1.00 86.38 81 PRO A N 1
ATOM 611 C CA . PRO A 1 81 ? -5.540 4.866 -8.226 1.00 86.38 81 PRO A CA 1
ATOM 612 C C . PRO A 1 81 ? -4.803 6.200 -8.004 1.00 86.38 81 PRO A C 1
ATOM 614 O O . PRO A 1 81 ? -3.663 6.175 -7.562 1.00 86.38 81 PRO A O 1
ATOM 617 N N . ASP A 1 82 ? -5.455 7.339 -8.255 1.00 86.19 82 ASP A N 1
ATOM 618 C CA . ASP A 1 82 ? -4.887 8.692 -8.115 1.00 86.19 82 ASP A CA 1
ATOM 619 C C . ASP A 1 82 ? -5.039 9.282 -6.701 1.00 86.19 82 ASP A C 1
ATOM 621 O O . ASP A 1 82 ? -4.698 10.442 -6.435 1.00 86.19 82 ASP A O 1
ATOM 625 N N . ALA A 1 83 ? -5.576 8.499 -5.765 1.00 89.69 83 ALA A N 1
ATOM 626 C CA . ALA A 1 83 ? -5.691 8.868 -4.360 1.00 89.69 83 ALA A CA 1
ATOM 627 C C . ALA A 1 83 ? -4.338 8.749 -3.626 1.00 89.69 83 ALA A C 1
ATOM 629 O O . ALA A 1 83 ? -4.281 8.162 -2.551 1.00 89.69 83 ALA A O 1
ATOM 630 N N . LEU A 1 84 ? -3.264 9.295 -4.220 1.00 90.44 84 LEU A N 1
ATOM 631 C CA . LEU A 1 84 ? -1.916 9.334 -3.641 1.00 90.44 84 LEU A CA 1
ATOM 632 C C . LEU A 1 84 ? -1.949 9.932 -2.232 1.00 90.44 84 LEU A C 1
ATOM 634 O O . LEU A 1 84 ? -2.699 10.886 -1.985 1.00 90.44 84 LEU A O 1
ATOM 638 N N . ASN A 1 85 ? -1.092 9.415 -1.349 1.00 91.81 85 ASN A N 1
ATOM 639 C CA . ASN A 1 85 ? -1.005 9.833 0.049 1.00 91.81 85 ASN A CA 1
ATOM 640 C C . ASN A 1 85 ? -2.351 9.657 0.775 1.00 91.81 85 ASN A C 1
ATOM 642 O O . ASN A 1 85 ? -2.848 10.586 1.419 1.00 91.81 85 ASN A O 1
ATOM 646 N N . LEU A 1 86 ? -2.961 8.478 0.627 1.00 94.62 86 LEU A N 1
ATOM 647 C CA . LEU A 1 86 ? -4.283 8.172 1.163 1.00 94.62 86 LEU A CA 1
ATOM 648 C C . LEU A 1 86 ? -4.258 8.281 2.690 1.00 94.62 86 LEU A C 1
ATOM 650 O O . LEU A 1 86 ? -3.441 7.636 3.348 1.00 94.62 86 LEU A O 1
ATOM 654 N N . SER A 1 87 ? -5.156 9.078 3.271 1.00 95.75 87 SER A N 1
ATOM 655 C CA . SER A 1 87 ? -5.238 9.207 4.728 1.00 95.75 87 SER A CA 1
ATOM 656 C C . SER A 1 87 ? -5.778 7.926 5.373 1.00 95.75 87 SER A C 1
ATOM 658 O O . SER A 1 87 ? -6.565 7.188 4.771 1.00 95.75 87 SER A O 1
ATOM 660 N N . GLY A 1 88 ? -5.400 7.668 6.625 1.00 96.69 88 GLY A N 1
ATOM 661 C CA . GLY A 1 88 ? -5.977 6.590 7.427 1.00 96.69 88 GLY A CA 1
ATOM 662 C C . GLY A 1 88 ? -7.497 6.706 7.568 1.00 96.69 88 GLY A C 1
ATOM 663 O O . GLY A 1 88 ? -8.182 5.687 7.521 1.00 96.69 88 GLY A O 1
ATOM 664 N N . ASN A 1 89 ? -8.033 7.927 7.673 1.00 96.12 89 ASN A N 1
ATOM 665 C CA . ASN A 1 89 ? -9.476 8.181 7.735 1.00 96.12 89 ASN A CA 1
ATOM 666 C C . ASN A 1 89 ? -10.185 7.746 6.448 1.00 96.12 89 ASN A C 1
ATOM 668 O O . ASN A 1 89 ? -11.167 7.004 6.515 1.00 96.12 89 ASN A O 1
ATOM 672 N N . ASP A 1 90 ? -9.683 8.166 5.283 1.00 95.62 90 ASP A N 1
ATOM 673 C CA . ASP A 1 90 ? -10.272 7.797 3.992 1.00 95.62 90 ASP A CA 1
ATOM 674 C C . ASP A 1 90 ? -10.163 6.289 3.755 1.00 95.62 90 ASP A C 1
ATOM 676 O O . ASP A 1 90 ? -11.155 5.642 3.418 1.00 95.62 90 ASP A O 1
ATOM 680 N N . PHE A 1 91 ? -8.984 5.705 3.997 1.00 97.38 91 PHE A N 1
ATOM 681 C CA . PHE A 1 91 ? -8.782 4.261 3.894 1.00 97.38 91 PHE A CA 1
ATOM 682 C C . PHE A 1 91 ? -9.773 3.492 4.772 1.00 97.38 91 PHE A C 1
ATOM 684 O O . PHE A 1 91 ? -10.491 2.623 4.273 1.00 97.38 91 PHE A O 1
ATOM 691 N N . PHE A 1 92 ? -9.844 3.824 6.065 1.00 97.06 92 PHE A N 1
ATOM 692 C CA . PHE A 1 92 ? -10.693 3.110 7.012 1.00 97.06 92 PHE A CA 1
ATOM 693 C C . PHE A 1 92 ? -12.171 3.241 6.639 1.00 97.06 92 PHE A C 1
ATOM 695 O O . PHE A 1 92 ? -12.877 2.234 6.626 1.00 97.06 92 PHE A O 1
ATOM 702 N N . LYS A 1 93 ? -12.618 4.440 6.233 1.00 96.00 93 LYS A N 1
ATOM 703 C CA . LYS A 1 93 ? -13.975 4.695 5.726 1.00 96.00 93 LYS A CA 1
ATOM 704 C C . LYS A 1 93 ? -14.339 3.768 4.563 1.00 96.00 93 LYS A C 1
ATOM 706 O O . LYS A 1 93 ? -15.407 3.161 4.594 1.00 96.00 93 LYS A O 1
ATOM 711 N N . PHE A 1 94 ? -13.484 3.651 3.546 1.00 96.31 94 PHE A N 1
ATOM 712 C CA . PHE A 1 94 ? -13.762 2.781 2.396 1.00 96.31 94 PHE A CA 1
ATOM 713 C C . PHE A 1 94 ? -13.679 1.298 2.753 1.00 96.31 94 PHE A C 1
ATOM 715 O O . PHE A 1 94 ? -14.478 0.500 2.268 1.00 96.31 94 PHE A O 1
ATOM 722 N N . TRP A 1 95 ? -12.754 0.919 3.632 1.00 96.31 95 TRP A N 1
ATOM 723 C CA . TRP A 1 95 ? -12.540 -0.478 3.995 1.00 96.31 95 TRP A CA 1
ATOM 724 C C . TRP A 1 95 ? -13.688 -1.082 4.809 1.00 96.31 95 TRP A C 1
ATOM 726 O O . TRP A 1 95 ? -14.029 -2.253 4.629 1.00 96.31 95 TRP A O 1
ATOM 736 N N . VAL A 1 96 ? -14.325 -0.282 5.667 1.00 95.44 96 VAL A N 1
ATOM 737 C CA . VAL A 1 96 ? -15.490 -0.701 6.467 1.00 95.44 96 VAL A CA 1
ATOM 738 C C . VAL A 1 96 ? -16.829 -0.342 5.812 1.00 95.44 96 VAL A C 1
ATOM 740 O O . VAL A 1 96 ? -17.879 -0.530 6.424 1.00 95.44 96 VAL A O 1
ATOM 743 N N . SER A 1 97 ? -16.804 0.166 4.575 1.00 93.69 97 SER A N 1
ATOM 744 C CA . SER A 1 97 ? -17.999 0.545 3.821 1.00 93.69 97 SER A CA 1
ATOM 745 C C . SER A 1 97 ? -18.931 -0.651 3.594 1.00 93.69 97 SER A C 1
ATOM 747 O O . SER A 1 97 ? -18.491 -1.779 3.361 1.00 93.69 97 SER A O 1
ATOM 749 N N . GLY A 1 98 ? -20.243 -0.391 3.599 1.00 93.12 98 GLY A N 1
ATOM 750 C CA . GLY A 1 98 ? -21.245 -1.357 3.133 1.00 93.12 98 GLY A CA 1
ATOM 751 C C . GLY A 1 98 ? -21.200 -1.582 1.614 1.00 93.12 98 GLY A C 1
ATOM 752 O O . GLY A 1 98 ? -21.734 -2.575 1.120 1.00 93.12 98 GLY A O 1
ATOM 753 N N . ASN A 1 99 ? -20.544 -0.686 0.866 1.00 95.06 99 ASN A N 1
ATOM 754 C CA . ASN A 1 99 ? -20.324 -0.832 -0.567 1.00 95.06 99 ASN A CA 1
ATOM 755 C C . ASN A 1 99 ? -19.192 -1.840 -0.838 1.00 95.06 99 ASN A C 1
ATOM 757 O O . ASN A 1 99 ? -18.041 -1.631 -0.452 1.00 95.06 99 ASN A O 1
ATOM 761 N N . GLN A 1 100 ? -19.512 -2.927 -1.547 1.00 95.00 100 GLN A N 1
ATOM 762 C CA . GLN A 1 100 ? -18.558 -4.008 -1.828 1.00 95.00 100 GLN A CA 1
ATOM 763 C C . GLN A 1 100 ? -17.383 -3.570 -2.709 1.00 95.00 100 GLN A C 1
ATOM 765 O O . GLN A 1 100 ? -16.272 -4.066 -2.531 1.00 95.00 100 GLN A O 1
ATOM 770 N N . LEU A 1 101 ? -17.598 -2.637 -3.640 1.00 94.25 101 LEU A N 1
ATOM 771 C CA . LEU A 1 101 ? -16.543 -2.144 -4.523 1.00 94.25 101 LEU A CA 1
ATOM 772 C C . LEU A 1 101 ? -15.534 -1.285 -3.755 1.00 94.25 101 LEU A C 1
ATOM 774 O O . LEU A 1 101 ? -14.331 -1.440 -3.959 1.00 94.25 101 LEU A O 1
ATOM 778 N N . ASP A 1 102 ? -16.005 -0.426 -2.851 1.00 94.75 102 ASP A N 1
ATOM 779 C CA . ASP A 1 102 ? -15.133 0.369 -1.979 1.00 94.75 102 ASP A CA 1
ATOM 780 C C . ASP A 1 102 ? -14.293 -0.533 -1.076 1.00 94.75 102 ASP A C 1
ATOM 782 O O . ASP A 1 102 ? -13.067 -0.399 -1.021 1.00 94.75 102 ASP A O 1
ATOM 786 N N . LYS A 1 103 ? -14.943 -1.516 -0.441 1.00 95.12 103 LYS A N 1
ATOM 787 C CA . LYS A 1 103 ? -14.277 -2.498 0.414 1.00 95.12 103 LYS A CA 1
ATOM 788 C C . LYS A 1 103 ? -13.228 -3.303 -0.352 1.00 95.12 103 LYS A C 1
ATOM 790 O O . LYS A 1 103 ? -12.115 -3.477 0.143 1.00 95.12 103 LYS A O 1
ATOM 795 N N . LEU A 1 104 ? -13.550 -3.754 -1.567 1.00 95.50 104 LEU A N 1
ATOM 796 C CA . LEU A 1 104 ? -12.614 -4.457 -2.446 1.00 95.50 104 LEU A CA 1
ATOM 797 C C . LEU A 1 104 ? -11.420 -3.570 -2.817 1.00 95.50 104 LEU A C 1
ATOM 799 O O . LEU A 1 104 ? -10.276 -4.002 -2.712 1.00 95.50 104 LEU A O 1
ATOM 803 N N . ARG A 1 105 ? -11.659 -2.319 -3.222 1.00 96.88 105 ARG A N 1
ATOM 804 C CA . ARG A 1 105 ? -10.595 -1.375 -3.596 1.00 96.88 105 ARG A CA 1
ATOM 805 C C . ARG A 1 105 ? -9.661 -1.068 -2.430 1.00 96.88 105 ARG A C 1
ATOM 807 O O . ARG A 1 105 ? -8.448 -1.038 -2.635 1.00 96.88 105 ARG A O 1
ATOM 814 N N . ALA A 1 106 ? -10.209 -0.889 -1.230 1.00 97.38 106 ALA A N 1
ATOM 815 C CA . ALA A 1 106 ? -9.428 -0.705 -0.012 1.00 97.38 106 ALA A CA 1
ATOM 816 C C . ALA A 1 106 ? -8.632 -1.972 0.337 1.00 97.38 106 ALA A C 1
ATOM 818 O O . ALA A 1 106 ? -7.450 -1.879 0.650 1.00 97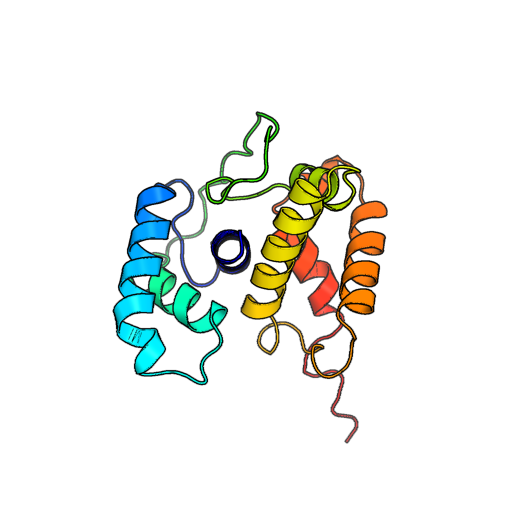.38 106 ALA A O 1
ATOM 819 N N . GLY A 1 107 ? -9.226 -3.159 0.182 1.00 97.44 107 GLY A N 1
ATOM 820 C CA . GLY A 1 107 ? -8.520 -4.432 0.349 1.00 97.44 107 GLY A CA 1
ATOM 821 C C . GLY A 1 107 ? -7.348 -4.605 -0.624 1.00 97.44 107 GLY A C 1
ATOM 822 O O . GLY A 1 107 ? -6.270 -5.018 -0.217 1.00 97.44 107 GLY A O 1
ATOM 823 N N . ILE A 1 108 ? -7.513 -4.221 -1.894 1.00 97.94 108 ILE A N 1
ATOM 824 C CA . ILE A 1 108 ? -6.427 -4.268 -2.889 1.00 97.94 108 ILE A CA 1
ATOM 825 C C . ILE A 1 108 ? -5.324 -3.246 -2.558 1.00 97.94 108 ILE A C 1
ATOM 827 O O . ILE A 1 108 ? -4.150 -3.516 -2.806 1.00 97.94 108 ILE A O 1
ATOM 831 N N . TYR A 1 109 ? -5.677 -2.076 -2.017 1.00 98.44 109 TYR A N 1
ATOM 832 C CA . TYR A 1 109 ? -4.692 -1.119 -1.504 1.00 98.44 109 TYR A CA 1
ATOM 833 C C . TYR A 1 109 ? -3.895 -1.720 -0.336 1.00 98.44 109 TYR A C 1
ATOM 835 O O . TYR A 1 109 ? -2.668 -1.689 -0.375 1.00 98.44 109 TYR A O 1
ATOM 843 N N . LEU A 1 110 ? -4.575 -2.319 0.653 1.00 98.25 110 LEU A N 1
ATOM 844 C CA . LEU A 1 110 ? -3.935 -2.980 1.796 1.00 98.25 110 LEU A CA 1
ATOM 845 C C . LEU A 1 110 ? -2.967 -4.074 1.330 1.00 98.25 110 LEU A C 1
ATOM 847 O O . LEU A 1 110 ? -1.814 -4.068 1.747 1.00 98.25 110 LEU A O 1
ATOM 851 N N . LEU A 1 111 ? -3.392 -4.928 0.396 1.00 98.00 111 LEU A N 1
ATOM 852 C CA . LEU A 1 111 ? -2.538 -5.962 -0.190 1.00 98.00 111 LEU A CA 1
ATOM 853 C C . LEU A 1 111 ? -1.261 -5.378 -0.821 1.00 98.00 111 LEU A C 1
ATOM 855 O O . LEU A 1 111 ? -0.189 -5.958 -0.686 1.00 98.00 111 LEU A O 1
ATOM 859 N N . GLY A 1 112 ? -1.355 -4.223 -1.489 1.00 98.25 112 GLY A N 1
ATOM 860 C CA . GLY A 1 112 ? -0.186 -3.533 -2.041 1.00 98.25 112 GLY A CA 1
ATOM 861 C C . GLY A 1 112 ? 0.789 -3.052 -0.960 1.00 98.25 112 GLY A C 1
ATOM 862 O O . GLY A 1 112 ? 1.998 -3.199 -1.122 1.00 98.25 112 GLY A O 1
ATOM 863 N N . VAL A 1 113 ? 0.273 -2.525 0.157 1.00 98.38 113 VAL A N 1
ATOM 864 C CA . VAL A 1 113 ? 1.092 -2.126 1.319 1.00 98.38 113 VAL A CA 1
ATOM 865 C C . VAL A 1 113 ? 1.774 -3.345 1.940 1.00 98.38 113 VAL A C 1
ATOM 867 O O . VAL A 1 113 ? 2.977 -3.316 2.200 1.00 98.38 113 VAL A O 1
ATOM 870 N N . GLU A 1 114 ? 1.023 -4.423 2.164 1.00 97.75 114 GLU A N 1
ATOM 871 C CA . GLU A 1 114 ? 1.533 -5.664 2.746 1.00 97.75 114 GLU A CA 1
ATOM 872 C C . GLU A 1 114 ? 2.623 -6.276 1.855 1.00 97.75 114 GLU A C 1
ATOM 874 O O . GLU A 1 114 ? 3.732 -6.513 2.324 1.00 97.75 114 GLU A O 1
ATOM 879 N N . ASP A 1 115 ? 2.378 -6.436 0.551 1.00 97.75 115 ASP A N 1
ATOM 880 C CA . ASP A 1 115 ? 3.333 -7.074 -0.363 1.00 97.75 115 ASP A CA 1
ATOM 881 C C . ASP A 1 115 ? 4.611 -6.250 -0.562 1.00 97.75 115 ASP A C 1
ATOM 883 O O . ASP A 1 115 ? 5.678 -6.811 -0.813 1.00 97.75 115 ASP A O 1
ATOM 887 N N . ALA A 1 116 ? 4.529 -4.920 -0.442 1.00 97.69 116 ALA A N 1
ATOM 888 C CA . ALA A 1 116 ? 5.688 -4.032 -0.519 1.00 97.69 116 ALA A CA 1
ATOM 889 C C . ALA A 1 116 ? 6.593 -4.102 0.717 1.00 97.69 116 ALA A C 1
ATOM 891 O O . ALA A 1 116 ? 7.783 -3.786 0.615 1.00 97.69 116 ALA A O 1
ATOM 892 N N . THR A 1 117 ? 6.043 -4.493 1.868 1.00 96.81 117 THR A N 1
ATOM 893 C CA . THR A 1 117 ? 6.686 -4.348 3.183 1.00 96.81 117 THR A CA 1
ATOM 894 C C . THR A 1 117 ? 6.992 -5.681 3.862 1.00 96.81 117 THR A C 1
ATOM 896 O O . THR A 1 117 ? 7.891 -5.744 4.705 1.00 96.81 117 THR A O 1
ATOM 899 N N . GLU A 1 118 ? 6.299 -6.756 3.487 1.00 96.06 118 GLU A N 1
ATOM 900 C CA . GLU A 1 118 ? 6.549 -8.109 3.981 1.00 96.06 118 GLU A CA 1
ATOM 901 C C . GLU A 1 118 ? 7.924 -8.620 3.514 1.00 96.06 118 GLU A C 1
ATOM 903 O O . GLU A 1 118 ? 8.386 -8.289 2.420 1.00 96.06 118 GLU A O 1
ATOM 908 N N . LYS A 1 119 ? 8.612 -9.381 4.377 1.00 93.31 119 LYS A N 1
ATOM 909 C CA . LYS A 1 119 ? 10.031 -9.790 4.271 1.00 93.31 119 LYS A CA 1
ATOM 910 C C . LYS A 1 119 ? 11.053 -8.648 4.291 1.00 93.31 119 LYS A C 1
ATOM 912 O O . LYS A 1 119 ? 12.248 -8.920 4.224 1.00 93.31 119 LYS A O 1
ATOM 917 N N . LYS A 1 120 ? 10.614 -7.391 4.426 1.00 92.62 120 LYS A N 1
ATOM 918 C CA . LYS A 1 120 ? 11.492 -6.223 4.620 1.00 92.62 120 LYS A CA 1
ATOM 919 C C . LYS A 1 120 ? 11.369 -5.643 6.026 1.00 92.62 120 LYS A C 1
ATOM 921 O O . LYS A 1 120 ? 12.369 -5.468 6.708 1.00 92.62 120 LYS A O 1
ATOM 926 N N . LEU A 1 121 ? 10.141 -5.341 6.448 1.00 92.88 121 LEU A N 1
ATOM 927 C CA . LEU A 1 121 ? 9.836 -4.702 7.735 1.00 92.88 121 LEU A CA 1
ATOM 928 C C . LEU A 1 121 ? 9.167 -5.660 8.723 1.00 92.88 121 LEU A C 1
ATOM 930 O O . LEU A 1 121 ? 9.300 -5.514 9.935 1.00 92.88 121 LEU A O 1
ATOM 934 N N . TRP A 1 122 ? 8.435 -6.638 8.205 1.00 95.00 122 TRP A N 1
ATOM 935 C CA . TRP A 1 122 ? 7.712 -7.631 8.985 1.00 95.00 122 TRP A CA 1
ATOM 936 C C . TRP A 1 122 ? 7.628 -8.934 8.196 1.00 95.00 122 TRP A C 1
ATOM 938 O O . TRP A 1 122 ? 7.768 -8.931 6.973 1.00 95.00 122 TRP A O 1
ATOM 948 N N . CYS A 1 123 ? 7.410 -10.048 8.885 1.00 93.06 123 CYS A N 1
ATOM 949 C CA . CYS A 1 123 ? 7.223 -11.353 8.264 1.00 93.06 123 CYS A CA 1
ATOM 950 C C . CYS A 1 123 ? 5.955 -11.978 8.823 1.00 93.06 123 CYS A C 1
ATOM 952 O O . CYS A 1 123 ? 5.766 -12.050 10.038 1.00 93.06 123 CYS A O 1
ATOM 954 N N . GLY A 1 124 ? 5.075 -12.437 7.942 1.00 89.44 124 GLY A N 1
ATOM 955 C CA . GLY A 1 124 ? 3.808 -12.971 8.420 1.00 89.44 124 GLY A CA 1
ATOM 956 C C . GLY A 1 124 ? 2.917 -13.628 7.389 1.00 89.44 124 GLY A C 1
ATOM 957 O O . GLY A 1 124 ? 1.931 -14.229 7.799 1.00 89.44 124 GLY A O 1
ATOM 958 N N . TYR A 1 125 ? 3.248 -13.601 6.097 1.00 91.25 125 TYR A N 1
ATOM 959 C CA . TYR A 1 125 ? 2.452 -14.337 5.110 1.00 91.25 125 TYR A CA 1
ATOM 960 C C . TYR A 1 125 ? 2.466 -15.850 5.345 1.00 91.25 125 T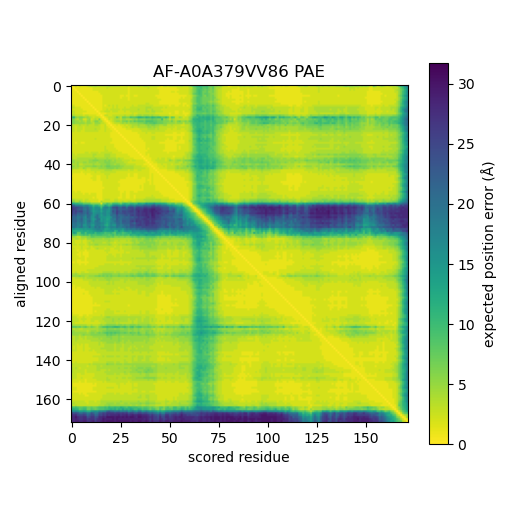YR A C 1
ATOM 962 O O . TYR A 1 125 ? 1.443 -16.500 5.155 1.00 91.25 125 TYR A O 1
ATOM 970 N N . ASP A 1 126 ? 3.574 -16.390 5.852 1.00 89.06 126 ASP A N 1
ATOM 971 C CA . ASP A 1 126 ? 3.668 -17.810 6.212 1.00 89.06 126 ASP A CA 1
ATOM 972 C C . ASP A 1 126 ? 3.045 -18.120 7.592 1.00 89.06 126 ASP A C 1
ATOM 974 O O . ASP A 1 126 ? 2.841 -19.282 7.939 1.00 89.06 126 ASP A O 1
ATOM 978 N N . LEU A 1 127 ? 2.727 -17.091 8.391 1.00 87.50 127 LEU A N 1
ATOM 979 C CA . LEU A 1 127 ? 2.248 -17.227 9.775 1.00 87.50 127 LEU A CA 1
ATOM 980 C C . LEU A 1 127 ? 0.750 -16.940 9.924 1.00 87.50 127 LEU A C 1
ATOM 982 O O . LEU A 1 127 ? 0.072 -17.551 10.751 1.00 87.50 127 LEU A O 1
ATOM 986 N N . PHE A 1 128 ? 0.223 -16.000 9.143 1.00 91.31 128 PHE A N 1
ATOM 987 C CA . PHE A 1 128 ? -1.129 -15.484 9.277 1.00 91.31 128 PHE A CA 1
ATOM 988 C C . PHE A 1 128 ? -1.928 -15.719 8.005 1.00 91.31 128 PHE A C 1
ATOM 990 O O . PHE A 1 128 ? -1.491 -15.432 6.894 1.00 91.31 128 PHE A O 1
ATOM 997 N N . LYS A 1 129 ? -3.177 -16.156 8.176 1.00 93.31 129 LYS A N 1
ATOM 998 C CA . LYS A 1 129 ? -4.155 -16.104 7.088 1.00 93.31 129 LYS A CA 1
ATOM 999 C C . LYS A 1 129 ? -4.494 -14.643 6.790 1.00 93.31 129 LYS A C 1
ATOM 1001 O O . LYS A 1 129 ? -4.553 -13.825 7.708 1.00 93.31 129 LYS A O 1
ATOM 1006 N N . THR A 1 130 ? -4.847 -14.336 5.543 1.00 91.62 130 THR A N 1
ATOM 1007 C CA . THR A 1 130 ? -5.268 -12.984 5.126 1.00 91.62 130 THR A CA 1
ATOM 1008 C C . THR A 1 130 ? -6.384 -12.414 6.006 1.00 91.62 130 THR A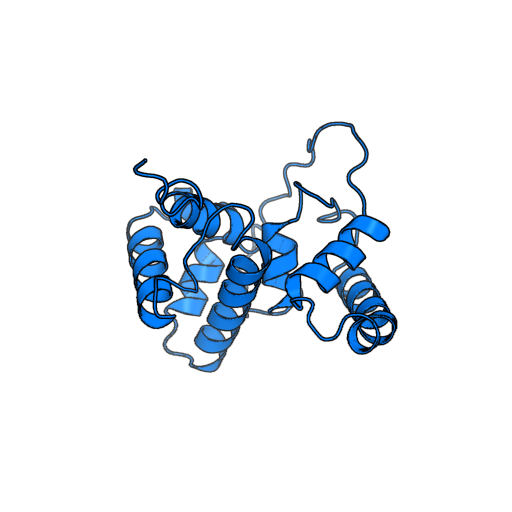 C 1
ATOM 1010 O O . THR A 1 130 ? -6.352 -11.243 6.363 1.00 91.62 130 THR A O 1
ATOM 1013 N N . LEU A 1 131 ? -7.355 -13.239 6.422 1.00 93.50 131 LEU A N 1
ATOM 1014 C CA . LEU A 1 131 ? -8.423 -12.799 7.329 1.00 93.50 131 LEU A CA 1
ATOM 1015 C C . LEU A 1 131 ? -7.875 -12.322 8.684 1.00 93.50 131 LEU A C 1
ATOM 1017 O O . LEU A 1 131 ? -8.346 -11.321 9.213 1.00 93.50 131 LEU A O 1
ATOM 1021 N N . THR A 1 132 ? -6.866 -13.009 9.217 1.00 94.69 132 THR A N 1
ATOM 1022 C CA . THR A 1 132 ? -6.213 -12.649 10.478 1.00 94.69 132 THR A CA 1
ATOM 1023 C C . THR A 1 132 ? -5.446 -11.336 10.346 1.00 94.69 132 THR A C 1
ATOM 1025 O O . THR A 1 132 ? -5.576 -10.478 11.213 1.00 94.69 132 THR A O 1
ATOM 1028 N N . LEU A 1 133 ? -4.702 -11.132 9.251 1.00 94.44 133 LEU A N 1
ATOM 1029 C CA . LEU A 1 133 ? -4.026 -9.855 8.977 1.00 94.44 133 LEU A CA 1
ATOM 1030 C C . LEU A 1 133 ? -5.029 -8.700 8.878 1.00 94.44 133 LEU A C 1
ATOM 1032 O O . LEU A 1 133 ? -4.878 -7.685 9.562 1.00 94.44 133 LEU A O 1
ATOM 1036 N N . ASN A 1 134 ? -6.113 -8.904 8.125 1.00 95.25 134 ASN A N 1
ATOM 1037 C CA . ASN A 1 134 ? -7.203 -7.939 8.014 1.00 95.25 134 ASN A CA 1
ATOM 1038 C C . ASN A 1 134 ? -7.794 -7.590 9.386 1.00 95.25 134 ASN A C 1
ATOM 1040 O O . ASN A 1 134 ? -8.021 -6.421 9.680 1.00 95.25 134 ASN A O 1
ATOM 1044 N N . GLU A 1 135 ? -8.033 -8.576 10.249 1.00 96.12 135 GLU A N 1
ATOM 1045 C CA . GLU A 1 135 ? -8.572 -8.334 11.588 1.00 96.12 135 GLU A CA 1
ATOM 1046 C C . GLU A 1 135 ? -7.590 -7.554 12.475 1.00 96.12 135 GLU A C 1
ATOM 1048 O O . GLU A 1 135 ? -7.975 -6.583 13.129 1.00 96.12 135 GLU A O 1
ATOM 1053 N N . ILE A 1 136 ? -6.306 -7.919 12.448 1.00 95.69 136 ILE A N 1
ATOM 1054 C CA . ILE A 1 136 ? -5.237 -7.247 13.197 1.00 95.69 136 ILE A CA 1
ATOM 1055 C C . ILE A 1 136 ? -5.140 -5.764 12.813 1.00 95.69 136 ILE A C 1
ATOM 1057 O O . ILE A 1 136 ? -5.025 -4.904 13.697 1.00 95.69 136 ILE A O 1
ATOM 1061 N N . VAL A 1 137 ? -5.190 -5.458 11.514 1.00 97.06 137 VAL A N 1
ATOM 1062 C CA . VAL A 1 137 ? -5.157 -4.084 10.995 1.00 97.06 137 VAL A CA 1
ATOM 1063 C C . VAL A 1 137 ? -6.470 -3.356 11.309 1.00 97.06 137 VAL A C 1
ATOM 1065 O O . VAL A 1 137 ? -6.436 -2.211 11.759 1.00 97.06 137 VAL A O 1
ATOM 1068 N N . TYR A 1 138 ? -7.625 -4.017 11.170 1.00 97.56 138 TYR A N 1
ATOM 1069 C CA . TYR A 1 138 ? -8.937 -3.440 11.486 1.00 97.56 138 TYR A CA 1
ATOM 1070 C C . TYR A 1 138 ? -9.026 -2.999 12.946 1.00 97.56 138 TYR A C 1
ATOM 1072 O O . TYR A 1 138 ? -9.353 -1.844 13.217 1.00 97.56 138 TYR A O 1
ATOM 1080 N N . VAL A 1 139 ? -8.700 -3.890 13.888 1.00 97.62 139 VAL A N 1
ATOM 1081 C CA . VAL A 1 139 ? -8.747 -3.589 15.327 1.00 97.62 139 VAL A CA 1
ATOM 1082 C C . VAL A 1 139 ? -7.799 -2.442 15.665 1.00 97.62 139 VAL A C 1
ATOM 1084 O O . VAL A 1 139 ? -8.149 -1.560 16.447 1.00 97.62 139 VAL A O 1
ATOM 1087 N N . PHE A 1 140 ? -6.612 -2.419 15.056 1.00 97.62 140 PHE A N 1
ATOM 1088 C CA . PHE A 1 140 ? -5.652 -1.343 15.271 1.00 97.62 140 PHE A CA 1
ATOM 1089 C C . PHE A 1 140 ? -6.175 0.020 14.807 1.00 97.62 140 PHE A C 1
ATOM 1091 O O . PHE A 1 140 ? -6.103 0.979 15.572 1.00 97.62 140 PHE A O 1
ATOM 1098 N N . LEU A 1 141 ? -6.715 0.113 13.589 1.00 97.69 141 LEU A N 1
ATOM 1099 C CA . LEU A 1 141 ? -7.223 1.378 13.051 1.00 97.69 141 LEU A CA 1
ATOM 1100 C C . LEU A 1 141 ? -8.513 1.826 13.742 1.00 97.69 141 LEU A C 1
ATOM 1102 O O . LEU A 1 141 ? -8.666 3.009 14.023 1.00 97.69 141 LEU A O 1
ATOM 1106 N N . LYS A 1 142 ? -9.403 0.890 14.091 1.00 97.44 142 LYS A N 1
ATOM 1107 C CA . LYS A 1 142 ? -10.640 1.176 14.835 1.00 97.44 142 LYS A CA 1
ATOM 1108 C C . LYS A 1 142 ? -10.374 1.839 16.188 1.00 97.44 142 LYS A C 1
ATOM 1110 O O . LYS A 1 142 ? -11.174 2.654 16.634 1.00 97.44 142 LYS A O 1
ATOM 1115 N N . ASN A 1 143 ? -9.269 1.481 16.837 1.00 97.06 143 ASN A N 1
ATOM 1116 C CA . ASN A 1 143 ? -8.903 2.003 18.153 1.00 97.06 143 ASN A CA 1
ATOM 1117 C C . ASN A 1 143 ? -8.171 3.355 18.094 1.00 97.06 143 ASN A C 1
ATOM 1119 O O . ASN A 1 143 ? -7.776 3.867 19.140 1.00 97.06 143 ASN A O 1
ATOM 1123 N N . LYS A 1 144 ? -7.973 3.934 16.903 1.00 96.62 144 LYS A N 1
ATOM 1124 C CA . LYS A 1 144 ? -7.370 5.258 16.731 1.00 96.62 144 LYS A CA 1
ATOM 1125 C C . LYS A 1 144 ? -8.423 6.356 16.708 1.00 96.62 144 LYS A C 1
ATOM 1127 O O . LYS A 1 144 ? -9.533 6.187 16.209 1.00 96.62 144 LYS A O 1
ATOM 1132 N N . THR A 1 145 ? -8.040 7.524 17.201 1.00 96.31 145 THR A N 1
ATOM 1133 C CA . THR A 1 145 ? -8.813 8.754 17.042 1.00 96.31 145 THR A CA 1
ATOM 1134 C C . THR A 1 145 ? -8.754 9.256 15.599 1.00 96.31 145 THR A C 1
ATOM 1136 O O . THR A 1 145 ? -7.794 9.008 14.868 1.00 96.31 145 THR A O 1
ATOM 1139 N N . HIS A 1 146 ? -9.739 10.066 15.200 1.00 92.44 146 HIS A N 1
ATOM 1140 C CA . HIS A 1 146 ? -9.742 10.714 13.883 1.00 92.44 146 HIS A CA 1
ATOM 1141 C C . HIS A 1 146 ? -8.464 11.534 13.628 1.00 92.44 146 HIS A C 1
ATOM 1143 O O . HIS A 1 146 ? -7.987 11.608 12.499 1.00 92.44 146 HIS A O 1
ATOM 1149 N N . LYS A 1 147 ? -7.876 12.143 14.670 1.00 93.56 147 LYS A N 1
ATOM 1150 C CA . LYS A 1 147 ? -6.620 12.898 14.550 1.00 93.56 147 LYS A CA 1
ATOM 1151 C C . LYS A 1 147 ? -5.435 11.985 14.231 1.00 93.56 147 LYS A C 1
ATOM 1153 O O . LYS A 1 147 ? -4.615 12.345 13.397 1.00 93.56 147 LYS A O 1
ATOM 1158 N N . GLU A 1 148 ? -5.352 10.819 14.866 1.00 94.06 148 GLU A N 1
ATOM 1159 C CA . GLU A 1 148 ? -4.299 9.830 14.595 1.00 94.06 148 GLU A CA 1
ATOM 1160 C C . GLU A 1 148 ? -4.448 9.180 13.215 1.00 94.06 148 GLU A C 1
ATOM 1162 O O . GLU A 1 148 ? -3.454 8.799 12.606 1.00 94.06 148 GLU A O 1
ATOM 1167 N N . LEU A 1 149 ? -5.676 9.081 12.702 1.00 95.19 149 LEU A N 1
ATOM 1168 C CA . LEU A 1 149 ? -5.965 8.578 11.358 1.00 95.19 149 LEU A CA 1
ATOM 1169 C C . LEU A 1 149 ? -5.715 9.609 10.240 1.00 95.19 149 LEU A C 1
ATOM 1171 O O . LEU A 1 149 ? -5.865 9.275 9.068 1.00 95.19 149 LEU A O 1
ATOM 1175 N N . ASN A 1 150 ? -5.313 10.845 10.560 1.00 93.69 150 ASN A N 1
ATOM 1176 C CA . ASN A 1 150 ? -4.960 11.841 9.540 1.00 93.69 150 ASN A CA 1
ATOM 1177 C C . ASN A 1 150 ? -3.613 11.554 8.851 1.00 93.69 150 ASN A C 1
ATOM 1179 O O . ASN A 1 150 ? -3.350 12.127 7.795 1.00 93.69 150 ASN A O 1
ATOM 1183 N N . SER A 1 151 ? -2.768 10.698 9.432 1.00 92.75 151 SER A N 1
ATOM 1184 C CA . SER A 1 151 ? -1.525 10.242 8.798 1.00 92.75 151 SER A CA 1
ATOM 1185 C C . SER A 1 151 ? -1.803 9.340 7.592 1.00 92.75 151 SER A C 1
ATOM 1187 O O . SER A 1 151 ? -2.921 8.843 7.416 1.00 92.75 151 SER A O 1
ATOM 1189 N N . ARG A 1 152 ? -0.782 9.097 6.759 1.00 95.44 152 ARG A N 1
ATOM 1190 C CA . ARG A 1 152 ? -0.900 8.203 5.601 1.00 95.44 152 ARG A CA 1
ATOM 1191 C C . ARG A 1 152 ? -1.287 6.796 6.062 1.00 95.44 152 ARG A C 1
ATOM 1193 O O . ARG A 1 152 ? -0.683 6.239 6.978 1.00 95.44 152 ARG A O 1
ATOM 1200 N N . ALA A 1 153 ? -2.265 6.192 5.397 1.00 97.81 153 ALA A N 1
ATOM 1201 C CA . ALA A 1 153 ? -2.781 4.873 5.735 1.00 97.81 153 ALA A CA 1
ATOM 1202 C C . ALA A 1 153 ? -1.680 3.806 5.716 1.00 97.81 153 ALA A C 1
ATOM 1204 O O . ALA A 1 153 ? -1.627 2.979 6.622 1.00 97.81 153 ALA A O 1
ATOM 1205 N N . ALA A 1 154 ? -0.777 3.843 4.729 1.00 98.00 154 ALA A N 1
ATOM 1206 C CA . ALA A 1 154 ? 0.325 2.885 4.655 1.00 98.00 154 ALA A CA 1
ATOM 1207 C C . ALA A 1 154 ? 1.247 2.954 5.882 1.00 98.00 154 ALA A C 1
ATOM 1209 O O . ALA A 1 154 ? 1.619 1.908 6.404 1.00 98.00 154 ALA A O 1
ATOM 1210 N N . GLU A 1 155 ? 1.579 4.153 6.375 1.00 96.94 155 GLU A N 1
ATOM 1211 C CA . GLU A 1 155 ? 2.412 4.324 7.578 1.00 96.94 155 GLU A CA 1
ATOM 1212 C C . GLU A 1 155 ? 1.740 3.710 8.802 1.00 96.94 155 GLU A C 1
ATOM 1214 O O . GLU A 1 155 ? 2.339 2.890 9.489 1.00 96.94 155 GLU A O 1
ATOM 1219 N N . LEU A 1 156 ? 0.453 4.002 9.002 1.00 97.75 156 LEU A N 1
ATOM 1220 C CA . LEU A 1 156 ? -0.326 3.430 10.099 1.00 97.75 156 LEU A CA 1
ATOM 1221 C C . LEU A 1 156 ? -0.387 1.895 10.019 1.00 97.75 156 LEU A C 1
ATOM 1223 O O . LEU A 1 156 ? -0.258 1.212 11.033 1.00 97.75 156 LEU A O 1
ATOM 1227 N N . ILE A 1 157 ? -0.583 1.335 8.824 1.00 98.12 157 ILE A N 1
ATOM 1228 C CA . ILE A 1 157 ? -0.598 -0.119 8.616 1.00 98.12 157 ILE A CA 1
ATOM 1229 C C . ILE A 1 157 ? 0.777 -0.715 8.956 1.00 98.12 157 ILE A C 1
ATOM 1231 O O . ILE A 1 157 ? 0.853 -1.677 9.722 1.00 98.12 157 ILE A O 1
ATOM 1235 N N . MET A 1 158 ? 1.865 -0.122 8.460 1.00 96.62 158 MET A N 1
ATOM 1236 C CA . MET A 1 158 ? 3.231 -0.572 8.748 1.00 96.62 158 MET A CA 1
ATOM 1237 C C . MET A 1 158 ? 3.565 -0.508 10.243 1.00 96.62 158 MET A C 1
ATOM 1239 O O . MET A 1 158 ? 4.107 -1.478 10.774 1.00 96.62 158 MET A O 1
ATOM 1243 N N . ASP A 1 159 ? 3.168 0.556 10.948 1.00 95.44 159 ASP A N 1
ATOM 1244 C CA . ASP A 1 159 ? 3.347 0.700 12.402 1.00 95.44 159 ASP A CA 1
ATOM 1245 C C . ASP A 1 159 ? 2.713 -0.454 13.188 1.00 95.44 159 ASP A C 1
ATOM 1247 O O . ASP A 1 159 ? 3.167 -0.830 14.276 1.00 95.44 159 ASP A O 1
ATOM 1251 N N . LYS A 1 160 ? 1.628 -1.029 12.660 1.00 96.19 160 LYS A N 1
ATOM 1252 C CA . LYS A 1 160 ? 1.002 -2.204 13.260 1.00 96.19 160 LYS A CA 1
ATOM 1253 C C . LYS A 1 160 ? 1.740 -3.487 12.897 1.00 96.19 160 LYS A C 1
ATOM 1255 O O . LYS A 1 160 ? 1.947 -4.319 13.783 1.00 96.19 160 LYS A O 1
ATOM 1260 N N . LEU A 1 161 ? 2.099 -3.657 11.628 1.00 95.38 161 LEU A N 1
ATOM 1261 C CA . LEU A 1 161 ? 2.683 -4.894 11.111 1.00 95.38 161 LEU A CA 1
ATOM 1262 C C . LEU A 1 161 ? 4.126 -5.114 11.580 1.00 95.38 161 LEU A C 1
ATOM 1264 O O . LEU A 1 161 ? 4.501 -6.255 11.829 1.00 95.38 161 LEU A O 1
ATOM 1268 N N . ILE A 1 162 ? 4.899 -4.052 11.833 1.00 94.62 162 ILE A N 1
ATOM 1269 C CA . ILE A 1 162 ? 6.282 -4.141 12.344 1.00 94.62 162 ILE A CA 1
ATOM 1270 C C . ILE A 1 162 ? 6.392 -4.874 13.694 1.00 94.62 162 ILE A C 1
ATOM 1272 O O . ILE A 1 162 ? 7.455 -5.368 14.057 1.00 94.62 162 ILE A O 1
ATOM 1276 N N . LYS A 1 163 ? 5.281 -5.013 14.435 1.00 92.94 163 LYS A N 1
ATOM 1277 C CA . LYS A 1 163 ? 5.214 -5.829 15.661 1.00 92.94 163 LYS A CA 1
ATOM 1278 C C . LYS A 1 163 ? 5.422 -7.326 15.407 1.00 92.94 163 LYS A C 1
ATOM 1280 O O . LYS A 1 163 ? 5.677 -8.062 16.354 1.00 92.94 163 LYS A O 1
ATOM 1285 N N . TYR A 1 164 ? 5.319 -7.757 14.154 1.00 91.75 164 TYR A N 1
ATOM 1286 C CA . TYR A 1 164 ? 5.605 -9.106 13.676 1.00 91.75 164 TYR A CA 1
ATOM 1287 C C . TYR A 1 164 ? 6.909 -9.092 12.865 1.00 91.75 164 TYR A C 1
ATOM 1289 O O . TYR A 1 164 ? 6.951 -9.526 11.713 1.00 91.75 164 TYR A O 1
ATOM 1297 N N . SER A 1 165 ? 7.969 -8.501 13.430 1.00 87.75 165 SER A N 1
ATOM 1298 C CA . SER A 1 165 ? 9.257 -8.387 12.745 1.00 87.75 165 SER A CA 1
ATOM 1299 C C . SER A 1 165 ? 9.842 -9.767 12.433 1.00 87.75 165 SER A C 1
ATOM 1301 O O . SER A 1 165 ? 9.659 -10.731 13.185 1.00 87.75 165 SER A O 1
ATOM 1303 N N . CYS A 1 166 ? 10.573 -9.851 11.321 1.00 84.88 166 CYS A N 1
ATOM 1304 C CA . CYS A 1 166 ? 11.164 -11.093 10.822 1.00 84.88 166 CYS A CA 1
ATOM 1305 C C . CYS A 1 166 ? 12.133 -11.768 11.810 1.00 84.88 166 CYS A C 1
ATOM 1307 O O . CYS A 1 166 ? 12.338 -12.977 11.734 1.00 84.88 166 CYS A O 1
ATOM 1309 N N . ASP A 1 167 ? 12.664 -11.014 12.776 1.00 74.88 167 ASP A N 1
ATOM 1310 C CA . ASP A 1 167 ? 13.652 -11.494 13.747 1.00 74.88 167 ASP A CA 1
ATOM 1311 C C . ASP A 1 167 ? 13.036 -12.154 14.989 1.00 74.88 167 ASP A C 1
ATOM 1313 O O . ASP A 1 167 ? 13.747 -12.772 15.784 1.00 74.88 167 ASP A O 1
ATOM 1317 N N . THR A 1 168 ? 11.710 -12.095 15.168 1.00 57.03 168 THR A N 1
ATOM 1318 C CA . THR A 1 168 ? 11.032 -12.696 16.338 1.00 57.03 168 THR A CA 1
ATOM 1319 C C . THR A 1 168 ? 11.039 -14.237 16.356 1.00 57.03 168 THR A C 1
ATOM 1321 O O . THR A 1 168 ? 10.460 -14.850 17.253 1.00 57.03 168 THR A O 1
ATOM 1324 N N . GLY A 1 169 ? 11.749 -14.872 15.413 1.00 50.69 169 GLY A N 1
ATOM 1325 C CA . GLY A 1 169 ? 11.870 -16.321 15.241 1.00 50.69 169 GLY A CA 1
ATOM 1326 C C . GLY A 1 169 ? 13.239 -16.953 15.533 1.00 50.69 169 GLY A C 1
ATOM 1327 O O . GLY A 1 169 ? 13.363 -18.157 15.331 1.00 50.69 169 GLY A O 1
ATOM 1328 N N . VAL A 1 170 ? 14.257 -16.232 16.027 1.00 41.59 170 VAL A N 1
ATOM 1329 C CA . VAL A 1 170 ? 15.501 -16.881 16.505 1.00 41.59 170 VAL A CA 1
ATOM 1330 C C . VAL A 1 170 ? 15.486 -16.995 18.028 1.00 41.59 170 VAL A C 1
ATOM 1332 O O . VAL A 1 170 ? 16.156 -16.252 18.742 1.00 41.59 170 VAL A O 1
ATOM 1335 N N . LYS A 1 171 ? 14.744 -17.980 18.545 1.00 33.09 171 LYS A N 1
ATOM 1336 C CA . LYS A 1 171 ? 15.194 -18.653 19.769 1.00 33.09 171 LYS A CA 1
ATOM 1337 C C . LYS A 1 171 ? 16.277 -19.643 19.339 1.00 33.09 171 LYS A C 1
ATOM 1339 O O . LYS A 1 171 ? 15.954 -20.684 18.774 1.00 33.09 171 LYS A O 1
ATOM 1344 N N . LYS A 1 172 ? 17.541 -19.252 19.515 1.00 34.06 172 LYS A N 1
ATOM 1345 C CA . LYS A 1 172 ? 18.658 -20.204 19.582 1.00 34.06 172 LYS A CA 1
ATOM 1346 C C . LYS A 1 172 ? 18.517 -21.069 20.828 1.00 34.06 172 LYS A C 1
ATOM 1348 O O . LYS A 1 172 ? 18.036 -20.526 21.848 1.00 34.06 172 LYS A O 1
#

InterPro domains:
  IPR041238 Rap1a immunity protein [PF18602] (1-60)
  IPR041238 Rap1a immunity protein [PF18602] (96-165)

Organism: Salmonella enterica I (NCBI:txid59201)

Secondary structure (DSSP, 8-state):
-HHHHHHHHHBTTTB--TTTS-HHHHHHHHHHHHHHHTTT-TTS-HHHHHHHHHHHHSBPPSS----------SPPSS--TT--S-BHHHHHHHHT-S-HHHHHHHHHHHHHHHHHHBTTTB--TTTS-HHHHHHHHHHHHHTS-TTGGGSBHHHHHHHHHGGG-GGGG---

pLDDT: mean 88.85, std 14.94, range [33.09, 98.44]

Solvent-accessible surface area (backbone atoms only — not comparable to full-atom values): 9810 Å² total; per-residue (Å²): 63,38,67,41,16,25,45,47,52,37,50,81,75,63,17,44,43,88,93,78,51,57,60,65,61,52,52,52,50,36,49,59,39,46,75,68,41,44,86,77,42,72,88,55,55,69,36,56,57,44,48,51,35,42,32,73,76,30,50,61,67,99,64,78,93,75,69,75,72,72,73,77,84,66,82,75,91,65,96,50,60,72,53,70,74,44,29,24,52,55,45,51,53,32,46,73,38,90,47,66,67,45,22,49,44,35,49,37,20,50,50,16,28,47,61,53,34,49,82,74,56,16,44,46,79,94,77,43,56,70,70,54,52,52,47,57,52,47,59,55,59,70,74,48,52,76,75,69,22,63,45,44,30,39,57,59,52,46,68,59,46,44,78,39,32,68,73,82,72,73,82,125

Foldseek 3Di:
DLLLLLCLQCDQPLFHPQVNDALVRLVVQLVVQCVVPCVVCVVDDSSVSSSVSRNVPGGDDPDHPPPPRPQPPDADPADDSRCHLPFLVNLLCQCPDPDPVSVVSSLSSLVSLCSNCDVPQAHPPVPDDPVRLVVQLNVQSVPDDPVVRSGRNSVSSSVSRSVRHPPPPDPD

Nearest PDB structures (foldseek):
  3zfi-assembly1_B  TM=9.802E-01  e=1.449E-06  Serratia marcescens
  6ijf-assembly1_A  TM=8.062E-01  e=2.069E-03  Agrobacterium tumefaciens

Sequence (172 aa):
MYVLGVADATEGKTWCGYGQVDSITINHTVLAWLDRYSVKKPDARASVLIEEALVKNFPCQGTEPSVKIASRSSPVLSLTPDALNLSGNDFFKFWVSGNQLDKLRAGIYLLGVEDATEKKLWCGYDLFKTLTLNEIVYVFLKNKTHKELNSRAAELIMDKLIKYSCDTGVKK